Protein AF-A0A7W2L6L1-F1 (afdb_monomer_lite)

Radius of gyration: 21.98 Å; chains: 1; bounding box: 76×40×60 Å

Foldseek 3Di:
DDDDDDDDPDPPPPVVVVVVVVVVVVVVVVVVVPPPPDDDDDDPPPPLVVVLVVLVVVLVVLLVVLVVQLVVLVVVCVVPVDDLVSQLVSLVVSLVSLVVSLVSLVVNVPSLPDPDDDDPCSVVVCVVCVVVSVVSNVVSVVSNVVSVCSNVCSVVDCPDPPDD

Organism: Pseudomonas putida (NCBI:txid303)

Secondary structure (DSSP, 8-state):
--------S-GGGHHHHHHHHHHHHHHHHHHHHSSTTS---S----HHHHHHHHHHHHHHHHHHHHHHHHHHHHHHHHHHT--THHHHHHHHHHHHHHHHHHHHHHHHHHHTS-SS---TTHHHHHHHHHHHHHHHHHHHHHHHHHHHHHHHHTTTS-TTTT--

pLDDT: mean 77.52, std 18.36, range [41.44, 96.44]

Structure (mmCIF, N/CA/C/O backbone):
data_AF-A0A7W2L6L1-F1
#
_entry.id   AF-A0A7W2L6L1-F1
#
loop_
_atom_site.group_PDB
_atom_site.id
_atom_site.type_symbol
_atom_site.label_atom_id
_atom_site.label_alt_id
_atom_site.label_comp_id
_atom_site.label_asym_id
_atom_site.label_entity_id
_atom_site.label_seq_id
_atom_site.pdbx_PDB_ins_code
_atom_site.Cartn_x
_atom_site.Cartn_y
_atom_site.Cartn_z
_atom_site.occupancy
_atom_site.B_iso_or_equiv
_atom_site.auth_seq_id
_atom_site.auth_comp_id
_atom_site.auth_asym_id
_atom_site.auth_atom_id
_atom_site.pdbx_PDB_model_num
ATOM 1 N N . MET A 1 1 ? 44.399 25.819 -11.681 1.00 44.84 1 MET A N 1
ATOM 2 C CA . MET A 1 1 ? 43.356 25.137 -12.476 1.00 44.84 1 MET A CA 1
ATOM 3 C C . MET A 1 1 ? 42.076 25.181 -11.657 1.00 44.84 1 MET A C 1
ATOM 5 O O . MET A 1 1 ? 42.053 24.613 -10.575 1.00 44.84 1 MET A O 1
ATOM 9 N N . ALA A 1 2 ? 41.099 25.982 -12.081 1.00 41.44 2 ALA A N 1
ATOM 10 C CA . ALA A 1 2 ? 39.884 26.266 -11.322 1.00 41.44 2 ALA A CA 1
ATOM 11 C C . ALA A 1 2 ? 38.819 25.195 -11.603 1.00 41.44 2 ALA A C 1
ATOM 13 O O . ALA A 1 2 ? 38.437 24.994 -12.754 1.00 41.44 2 ALA A O 1
ATOM 14 N N . PHE A 1 3 ? 38.352 24.510 -10.558 1.00 43.94 3 PHE A N 1
ATOM 15 C CA . PHE A 1 3 ? 37.199 23.616 -10.638 1.00 43.94 3 PHE A CA 1
ATOM 16 C C . PHE A 1 3 ? 35.921 24.458 -10.659 1.00 43.94 3 PHE A C 1
ATOM 18 O O . PHE A 1 3 ? 35.525 25.038 -9.651 1.00 43.94 3 PHE A O 1
ATOM 25 N N . SER A 1 4 ? 35.297 24.543 -11.832 1.00 47.25 4 SER A N 1
ATOM 26 C CA . SER A 1 4 ? 33.970 25.128 -12.008 1.00 47.25 4 SER A CA 1
ATOM 27 C C . SER A 1 4 ? 32.919 24.146 -11.477 1.00 47.25 4 SER A C 1
ATOM 29 O O . SER A 1 4 ? 32.656 23.110 -12.087 1.00 47.25 4 SER A O 1
ATOM 31 N N . MET A 1 5 ? 32.355 24.444 -10.305 1.00 55.78 5 MET A N 1
ATOM 32 C CA . MET A 1 5 ? 31.216 23.727 -9.728 1.00 55.78 5 MET A CA 1
ATOM 33 C C . MET A 1 5 ? 29.930 24.207 -10.407 1.00 55.78 5 MET A C 1
ATOM 35 O O . MET A 1 5 ? 29.357 25.231 -10.039 1.00 55.78 5 MET A O 1
ATOM 39 N N . HIS A 1 6 ? 29.469 23.458 -11.406 1.00 56.53 6 HIS A N 1
ATOM 40 C CA . HIS A 1 6 ? 28.146 23.641 -11.993 1.00 56.53 6 HIS A CA 1
ATOM 41 C C . HIS A 1 6 ? 27.162 22.715 -11.265 1.00 56.53 6 HIS A C 1
ATOM 43 O O . HIS A 1 6 ? 27.200 21.497 -11.434 1.00 56.53 6 HIS A O 1
ATOM 49 N N . ALA A 1 7 ? 26.330 23.279 -10.386 1.00 48.28 7 ALA A N 1
ATOM 50 C CA . ALA A 1 7 ? 25.314 22.524 -9.659 1.00 48.28 7 ALA A CA 1
ATOM 51 C C . ALA A 1 7 ? 24.156 22.143 -10.609 1.00 48.28 7 ALA A C 1
ATOM 53 O O . ALA A 1 7 ? 23.615 23.026 -11.279 1.00 48.28 7 ALA A O 1
ATOM 54 N N . PRO A 1 8 ? 23.754 20.861 -10.687 1.00 56.44 8 PRO A N 1
ATOM 55 C CA . PRO A 1 8 ? 22.681 20.432 -11.576 1.00 56.44 8 PRO A CA 1
ATOM 56 C C . PRO A 1 8 ? 21.300 20.907 -11.074 1.00 56.44 8 PRO A C 1
ATOM 58 O O . PRO A 1 8 ? 20.964 20.714 -9.900 1.00 56.44 8 PRO A O 1
ATOM 61 N N . PRO A 1 9 ? 20.450 21.473 -11.949 1.00 55.22 9 PRO A N 1
ATOM 62 C CA . PRO A 1 9 ? 19.097 21.900 -11.605 1.00 55.22 9 PRO A CA 1
ATOM 63 C C . PRO A 1 9 ? 18.151 20.689 -11.557 1.00 55.22 9 PRO A C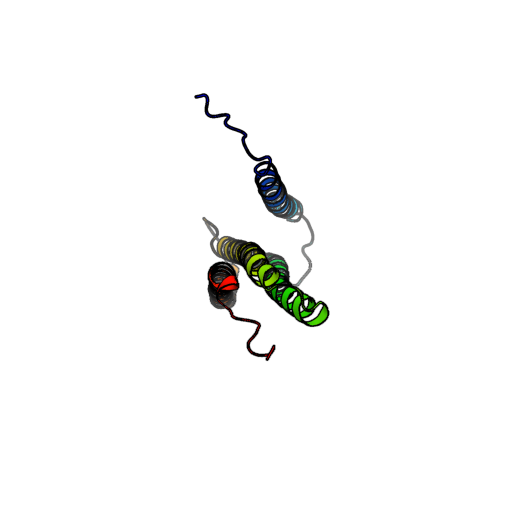 1
ATOM 65 O O . PRO A 1 9 ? 17.501 20.366 -12.544 1.00 55.22 9 PRO A O 1
ATOM 68 N N . SER A 1 10 ? 18.068 19.969 -10.434 1.00 52.12 10 SER A N 1
ATOM 69 C CA . SER A 1 10 ? 17.062 18.889 -10.302 1.00 52.12 10 SER A CA 1
ATOM 70 C C . SER A 1 10 ? 16.428 18.713 -8.919 1.00 52.12 10 SER A C 1
ATOM 72 O O . SER A 1 10 ? 15.525 17.896 -8.762 1.00 52.12 10 SER A O 1
ATOM 74 N N . VAL A 1 11 ? 16.803 19.511 -7.915 1.00 52.06 11 VAL A N 1
ATOM 75 C CA . VAL A 1 11 ? 16.341 19.286 -6.527 1.00 52.06 11 VAL A CA 1
ATOM 76 C C . VAL A 1 11 ? 15.036 20.020 -6.170 1.00 52.06 11 VAL A C 1
ATOM 78 O O . VAL A 1 11 ? 14.458 19.779 -5.114 1.00 52.06 11 VAL A O 1
ATOM 81 N N . ALA A 1 12 ? 14.515 20.877 -7.054 1.00 49.25 12 ALA A N 1
ATOM 82 C CA . ALA A 1 12 ? 13.316 21.680 -6.782 1.00 49.25 12 ALA A CA 1
ATOM 83 C C . ALA A 1 12 ? 11.991 20.880 -6.805 1.00 49.25 12 ALA A C 1
ATOM 85 O O . ALA A 1 12 ? 10.971 21.373 -6.332 1.00 49.25 12 ALA A O 1
ATOM 86 N N . GLY A 1 13 ? 11.986 19.644 -7.318 1.00 47.19 13 GLY A N 1
ATOM 87 C CA . GLY A 1 13 ? 10.761 18.846 -7.474 1.00 47.19 13 GLY A CA 1
ATOM 88 C C . GLY A 1 13 ? 10.299 18.083 -6.225 1.00 47.19 13 GLY A C 1
ATOM 89 O O . GLY A 1 13 ? 9.105 17.832 -6.070 1.00 47.19 13 GLY A O 1
ATOM 90 N N . CYS A 1 14 ? 11.204 17.727 -5.306 1.00 46.84 14 CYS A N 1
ATOM 91 C CA . CYS A 1 14 ? 10.853 16.855 -4.173 1.00 46.84 14 CYS A CA 1
ATOM 92 C C . CYS A 1 14 ? 10.057 17.566 -3.062 1.00 46.84 14 CYS A C 1
ATOM 94 O O . CYS A 1 14 ? 9.310 16.911 -2.337 1.00 46.84 14 CYS A O 1
ATOM 96 N N . GLY A 1 15 ? 10.168 18.893 -2.936 1.00 47.84 15 GLY A N 1
ATOM 97 C CA . GLY A 1 15 ? 9.490 19.654 -1.877 1.00 47.84 15 GLY A CA 1
ATOM 98 C C . GLY A 1 15 ? 7.972 19.785 -2.064 1.00 47.84 15 GLY A C 1
ATOM 99 O O . GLY A 1 15 ? 7.228 19.759 -1.085 1.00 47.84 15 GLY A O 1
ATOM 100 N N . MET A 1 16 ? 7.484 19.869 -3.308 1.00 48.75 16 MET A N 1
ATOM 101 C CA . MET A 1 16 ? 6.051 20.077 -3.572 1.00 48.75 16 MET A CA 1
ATOM 102 C C . MET A 1 16 ? 5.195 18.844 -3.268 1.00 48.75 16 MET A C 1
ATOM 104 O O . MET A 1 16 ? 4.058 18.995 -2.825 1.00 48.75 16 MET A O 1
ATOM 108 N N . VAL A 1 17 ? 5.724 17.628 -3.438 1.00 54.16 17 VAL A N 1
ATOM 109 C CA . VAL A 1 17 ? 4.943 16.401 -3.197 1.00 54.16 17 VAL A CA 1
ATOM 110 C C . VAL A 1 17 ? 4.604 16.246 -1.711 1.00 54.16 17 VAL A C 1
ATOM 112 O O . VAL A 1 17 ? 3.487 15.855 -1.382 1.00 54.16 17 VAL A O 1
ATOM 115 N N . ALA A 1 18 ? 5.513 16.633 -0.809 1.00 51.97 18 ALA A N 1
ATOM 116 C CA . ALA A 1 18 ? 5.285 16.571 0.636 1.00 51.97 18 ALA A CA 1
ATOM 117 C C . ALA A 1 18 ? 4.193 17.549 1.115 1.00 51.97 18 ALA A C 1
ATOM 119 O O . ALA A 1 18 ? 3.423 17.217 2.015 1.00 51.97 18 ALA A O 1
ATOM 120 N N . ILE A 1 19 ? 4.083 18.725 0.486 1.00 55.28 19 ILE A N 1
ATOM 121 C CA . ILE A 1 19 ? 3.102 19.759 0.856 1.00 55.28 19 ILE A CA 1
ATOM 122 C C . ILE A 1 19 ? 1.682 19.335 0.455 1.00 55.28 19 ILE A C 1
ATOM 124 O O . ILE A 1 19 ? 0.764 19.434 1.267 1.00 55.28 19 ILE A O 1
ATOM 128 N N . TRP A 1 20 ? 1.500 18.771 -0.745 1.00 53.31 20 TRP A N 1
ATOM 129 C CA . TRP A 1 20 ? 0.204 18.215 -1.163 1.00 53.31 20 TRP A CA 1
ATOM 130 C C . TRP A 1 20 ? -0.224 17.019 -0.298 1.00 53.31 20 TRP A C 1
ATOM 132 O O . TRP A 1 20 ? -1.404 16.865 0.022 1.00 53.31 20 TRP A O 1
ATOM 142 N N . PHE A 1 21 ? 0.741 16.207 0.144 1.00 50.00 21 PHE A N 1
ATOM 143 C CA . PHE A 1 21 ? 0.514 15.084 1.056 1.00 50.00 21 PHE A CA 1
ATOM 144 C C . PHE A 1 21 ? 0.048 15.518 2.445 1.00 50.00 21 PHE A C 1
ATOM 146 O O . PHE A 1 21 ? -0.837 14.894 3.031 1.00 50.00 21 PHE A O 1
ATOM 153 N N . TRP A 1 22 ? 0.648 16.586 2.974 1.00 51.41 22 TRP A N 1
ATOM 154 C CA . TRP A 1 22 ? 0.283 17.153 4.266 1.00 51.41 22 TRP A CA 1
ATOM 155 C C . TRP A 1 22 ? -1.122 17.762 4.202 1.00 51.41 22 TRP A C 1
ATOM 157 O O . TRP A 1 22 ? -1.952 17.494 5.066 1.00 51.41 22 TRP A O 1
ATOM 167 N N . MET A 1 23 ? -1.438 18.495 3.132 1.00 42.09 23 MET A N 1
ATOM 168 C CA . MET A 1 23 ? -2.728 19.175 2.970 1.00 42.09 23 MET A CA 1
ATOM 169 C C . MET A 1 23 ? -3.914 18.195 2.883 1.00 42.09 23 MET A C 1
ATOM 171 O O . MET A 1 23 ? -4.925 18.393 3.554 1.00 42.09 23 MET A O 1
ATOM 175 N N . GLY A 1 24 ? -3.770 17.080 2.152 1.00 48.28 24 GLY A N 1
ATOM 176 C CA . GLY A 1 24 ? -4.817 16.050 2.068 1.00 48.28 24 GLY A CA 1
ATOM 177 C C . GLY A 1 24 ? -5.073 15.303 3.386 1.00 48.28 24 GLY A C 1
ATOM 178 O O . GLY A 1 24 ? -6.175 14.806 3.616 1.00 48.28 24 GLY A O 1
ATOM 179 N N . TYR A 1 25 ? -4.079 15.235 4.278 1.00 52.31 25 TYR A N 1
ATOM 180 C CA . TYR A 1 25 ? -4.222 14.580 5.582 1.00 52.31 25 TYR A CA 1
ATOM 181 C C . TYR A 1 25 ? -4.955 15.460 6.607 1.00 52.31 25 TYR A C 1
ATOM 183 O O . TYR A 1 25 ? -5.661 14.937 7.473 1.00 52.31 25 TYR A O 1
ATOM 191 N N . TYR A 1 26 ? -4.806 16.786 6.510 1.00 52.00 26 TYR A N 1
ATOM 192 C CA . TYR A 1 26 ? -5.473 17.738 7.404 1.00 52.00 26 TYR A CA 1
ATOM 193 C C . TYR A 1 26 ? -6.930 17.993 7.007 1.00 52.00 26 TYR A C 1
ATOM 195 O O . TYR A 1 26 ? -7.790 17.996 7.885 1.00 52.00 26 TYR A O 1
ATOM 203 N N . ASP A 1 27 ? -7.236 18.063 5.710 1.00 51.56 27 ASP A N 1
ATOM 204 C CA . ASP A 1 27 ? -8.603 18.302 5.221 1.00 51.56 27 ASP A CA 1
ATOM 205 C C . ASP A 1 27 ? -9.592 17.182 5.617 1.00 51.56 27 ASP A C 1
ATOM 207 O O . ASP A 1 27 ? -10.742 17.422 5.998 1.00 51.56 27 ASP A O 1
ATOM 211 N N . VAL A 1 28 ? -9.122 15.927 5.645 1.00 49.03 28 VAL A N 1
ATOM 212 C CA . VAL A 1 28 ? -9.921 14.790 6.141 1.00 49.03 28 VAL A CA 1
ATOM 213 C C . VAL A 1 28 ? -10.174 14.883 7.651 1.00 49.03 28 VAL A C 1
ATOM 215 O O . VAL A 1 28 ? -11.204 14.390 8.118 1.00 49.03 28 VAL A O 1
ATOM 218 N N . ARG A 1 29 ? -9.259 15.500 8.413 1.00 50.56 29 ARG A N 1
ATOM 219 C CA . ARG A 1 29 ? -9.354 15.644 9.872 1.00 50.56 29 ARG A CA 1
ATOM 220 C C . ARG A 1 29 ? -10.311 16.771 10.272 1.00 50.56 29 ARG A C 1
ATOM 222 O O . ARG A 1 29 ? -11.091 16.571 11.198 1.00 50.56 29 ARG A O 1
ATOM 229 N N . GLU A 1 30 ? -10.297 17.901 9.563 1.00 51.09 30 GLU A N 1
ATOM 230 C CA . GLU A 1 30 ? -11.213 19.029 9.808 1.00 51.09 30 GLU A CA 1
ATOM 231 C C . GLU A 1 30 ? -12.664 18.679 9.454 1.00 51.09 30 GLU A C 1
ATOM 233 O O . GLU A 1 30 ? -13.561 18.868 10.274 1.00 51.09 30 GLU A O 1
ATOM 238 N N . ASN A 1 31 ? -12.897 18.009 8.320 1.00 47.44 31 ASN A N 1
ATOM 239 C CA . ASN A 1 31 ? -14.239 17.555 7.931 1.00 47.44 31 ASN A CA 1
ATOM 240 C C . ASN A 1 31 ? -14.847 16.484 8.861 1.00 47.44 31 ASN A C 1
ATOM 242 O O . ASN A 1 31 ? -16.050 16.219 8.789 1.00 47.44 31 ASN A O 1
ATOM 246 N N . LEU A 1 32 ? -14.041 15.818 9.699 1.00 50.06 32 LEU A N 1
ATOM 247 C CA . LEU A 1 32 ? -14.553 14.891 10.716 1.00 50.06 32 LEU A CA 1
ATOM 248 C C . LEU A 1 32 ? -15.051 15.618 11.969 1.00 50.06 32 LEU A C 1
ATOM 250 O O . LEU A 1 32 ? -15.978 15.132 12.611 1.00 50.06 32 LEU A O 1
ATOM 254 N N . SER A 1 33 ? -14.457 16.766 12.304 1.00 50.88 33 SER A N 1
ATOM 255 C CA . SER A 1 33 ? -14.834 17.528 13.496 1.00 50.88 33 SER A CA 1
ATOM 256 C C . SER A 1 33 ? -16.179 18.240 13.335 1.00 50.88 33 SER A C 1
ATOM 258 O O . SER A 1 33 ? -16.855 18.469 14.331 1.00 50.88 33 SER A O 1
ATOM 260 N N . ASP A 1 34 ? -16.583 18.547 12.099 1.00 50.72 34 ASP A N 1
ATOM 261 C CA . ASP A 1 34 ? -17.780 19.350 11.803 1.00 50.72 34 ASP A CA 1
ATOM 262 C C . ASP A 1 34 ? -19.064 18.511 11.605 1.00 50.72 34 ASP A C 1
ATOM 264 O O . ASP A 1 34 ? -20.181 19.022 11.649 1.00 50.72 34 ASP A O 1
ATOM 268 N N . ARG A 1 35 ? -18.946 17.186 11.403 1.00 49.75 35 ARG A N 1
ATOM 269 C CA . ARG A 1 35 ? -20.090 16.286 11.117 1.00 49.75 35 ARG A CA 1
ATOM 270 C C . ARG A 1 35 ? -20.651 15.521 12.314 1.00 49.75 35 ARG A C 1
ATOM 272 O O . ARG A 1 35 ? -21.621 14.784 12.154 1.00 49.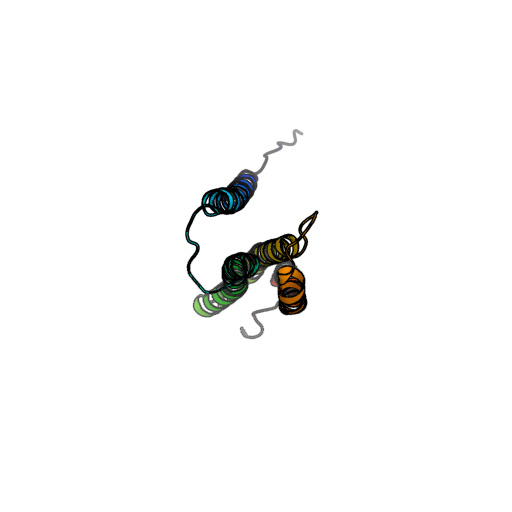75 35 ARG A O 1
ATOM 279 N N . THR A 1 36 ? -20.103 15.695 13.510 1.00 54.53 36 THR A N 1
ATOM 280 C CA . THR A 1 36 ? -20.617 15.059 14.738 1.00 54.53 36 THR A CA 1
ATOM 281 C C . THR A 1 36 ? -21.921 15.684 15.254 1.00 54.53 36 THR A C 1
ATOM 283 O O . THR A 1 36 ? -22.467 15.218 16.250 1.00 54.53 36 THR A O 1
ATOM 286 N N . GLY A 1 37 ? -22.463 16.696 14.567 1.00 51.28 37 GLY A N 1
ATOM 287 C CA . GLY A 1 37 ? -23.655 17.425 14.998 1.00 51.28 37 GLY A CA 1
ATOM 288 C C . GLY A 1 37 ? -25.021 16.898 14.538 1.00 51.28 37 GLY A C 1
ATOM 289 O O . GLY A 1 37 ? -26.016 17.473 14.968 1.00 51.28 37 GLY A O 1
ATOM 290 N N . VAL A 1 38 ? -25.149 15.884 13.665 1.00 58.56 38 VAL A N 1
ATOM 291 C CA . VAL A 1 38 ? -26.452 15.656 12.993 1.00 58.56 38 VAL A CA 1
ATOM 292 C C . VAL A 1 38 ? -26.874 14.186 12.831 1.00 58.56 38 VAL A C 1
ATOM 294 O O . VAL A 1 38 ? -26.170 13.365 12.250 1.00 58.56 38 VAL A O 1
ATOM 297 N N . THR A 1 39 ? -28.126 13.949 13.253 1.00 49.91 39 THR A N 1
ATOM 298 C CA . THR A 1 39 ? -29.072 12.829 13.026 1.00 49.91 39 THR A CA 1
ATOM 299 C C . THR A 1 39 ? -29.001 11.597 13.934 1.00 49.91 39 THR A C 1
ATOM 301 O O . THR A 1 39 ? -28.403 10.574 13.617 1.00 49.91 39 THR A O 1
ATOM 304 N N . MET A 1 40 ? -29.759 11.669 15.036 1.00 52.09 40 MET A N 1
ATOM 305 C CA . MET A 1 40 ? -30.282 10.498 15.742 1.00 52.09 40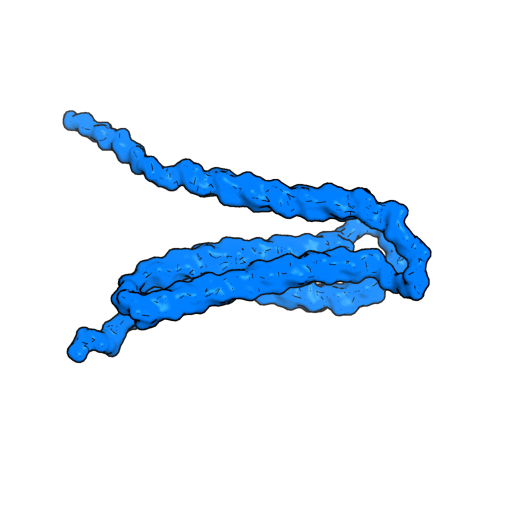 MET A CA 1
ATOM 306 C C . MET A 1 40 ? -31.442 9.894 14.936 1.00 52.09 40 MET A C 1
ATOM 308 O O . MET A 1 40 ? -32.513 10.489 14.847 1.00 52.09 40 MET A O 1
ATOM 312 N N . GLY A 1 41 ? -31.219 8.727 14.329 1.00 50.75 41 GLY A N 1
ATOM 313 C CA . GLY A 1 41 ? -32.200 8.049 13.476 1.00 50.75 41 GLY A CA 1
ATOM 314 C C . GLY A 1 41 ? -31.957 6.542 13.346 1.00 50.75 41 GLY A C 1
ATOM 315 O O . GLY A 1 41 ? -31.560 6.061 12.295 1.00 50.75 41 GLY A O 1
ATOM 316 N N . ASN A 1 42 ? -32.191 5.809 14.437 1.00 54.62 42 ASN A N 1
ATOM 317 C CA . ASN A 1 42 ? -32.696 4.427 14.498 1.00 54.62 42 ASN A CA 1
ATOM 318 C C . ASN A 1 42 ? -32.053 3.287 13.669 1.00 54.62 42 ASN A C 1
ATOM 320 O O . ASN A 1 42 ? -32.735 2.371 13.218 1.00 54.62 42 ASN A O 1
ATOM 324 N N . THR A 1 43 ? -30.726 3.248 13.602 1.00 53.72 43 THR A N 1
ATOM 325 C CA . THR A 1 43 ? -29.965 1.993 13.757 1.00 53.72 43 THR A CA 1
ATOM 326 C C . THR A 1 43 ? -28.756 2.336 14.623 1.00 53.72 43 THR A C 1
ATOM 328 O O . THR A 1 43 ? -28.073 3.309 14.320 1.00 53.72 43 THR A O 1
ATOM 331 N N . GLU A 1 44 ? -28.494 1.613 15.717 1.00 60.72 44 GLU A N 1
ATOM 332 C CA . GLU A 1 44 ? -27.293 1.812 16.554 1.00 60.72 44 GLU A CA 1
ATOM 333 C C . GLU A 1 44 ? -26.025 1.360 15.802 1.00 60.72 44 GLU A C 1
ATOM 335 O O . GLU A 1 44 ? -25.286 0.470 16.222 1.00 60.72 44 GLU A O 1
ATOM 340 N N . GLN A 1 45 ? -25.764 1.948 14.635 1.00 62.66 45 GLN A N 1
ATOM 341 C CA . GLN A 1 45 ? -24.470 1.847 13.994 1.00 62.66 45 GLN A CA 1
ATOM 342 C C . GLN A 1 45 ? -23.473 2.583 14.882 1.00 62.66 45 GLN A C 1
ATOM 344 O O . GLN A 1 45 ? -23.514 3.800 15.056 1.00 62.66 45 GLN A O 1
ATOM 349 N N . CYS A 1 46 ? -22.592 1.797 15.494 1.00 74.19 46 CYS A N 1
ATOM 350 C CA . CYS A 1 46 ? -21.502 2.270 16.323 1.00 74.19 46 CYS A CA 1
ATOM 351 C C . CYS A 1 46 ? -20.693 3.307 15.523 1.00 74.19 46 CYS A C 1
ATOM 353 O O . CYS A 1 46 ? -20.170 2.973 14.462 1.00 74.19 46 CYS A O 1
ATOM 355 N N . HIS A 1 47 ? -20.585 4.547 16.012 1.00 81.62 47 HIS A N 1
ATOM 356 C CA . HIS A 1 47 ? -19.911 5.659 15.316 1.00 81.62 47 HIS A CA 1
ATOM 357 C C . HIS A 1 47 ? -18.517 5.271 14.774 1.00 81.62 47 HIS A C 1
ATOM 359 O O . HIS A 1 47 ? -18.166 5.595 13.642 1.00 81.62 47 HIS A O 1
ATOM 365 N N . TYR A 1 48 ? -17.785 4.441 15.526 1.00 83.81 48 TYR A N 1
ATOM 366 C CA . TYR A 1 48 ? -16.483 3.891 15.139 1.00 83.81 48 TYR A CA 1
ATOM 367 C C . TYR A 1 48 ? -16.497 3.075 13.834 1.00 83.81 48 TYR A C 1
ATOM 369 O O . TYR A 1 48 ? -15.495 3.029 13.123 1.00 83.81 48 TYR A O 1
ATOM 377 N N . GLU A 1 49 ? -17.599 2.398 13.503 1.00 86.62 49 GLU A N 1
ATOM 378 C CA . GLU A 1 49 ? -17.695 1.574 12.294 1.00 86.62 49 GLU A CA 1
ATOM 379 C C . GLU A 1 49 ? -17.713 2.437 11.026 1.00 86.62 49 GLU A C 1
ATOM 381 O O . GLU A 1 49 ? -17.050 2.096 10.044 1.00 86.62 49 GLU A O 1
ATOM 386 N N . VAL A 1 50 ? -18.387 3.590 11.066 1.00 87.44 50 VAL A N 1
ATOM 387 C CA . VAL A 1 50 ? -18.462 4.529 9.937 1.00 87.44 50 VAL A CA 1
ATOM 388 C C . VAL A 1 50 ? -17.077 5.093 9.608 1.00 87.44 50 VAL A C 1
ATOM 390 O O . VAL A 1 50 ? -16.668 5.099 8.442 1.00 87.44 50 VAL A O 1
ATOM 393 N N . ASP A 1 51 ? -16.310 5.473 10.630 1.00 87.94 51 ASP A N 1
ATOM 394 C CA . ASP A 1 51 ? -14.952 5.998 10.459 1.00 87.94 51 ASP A CA 1
ATOM 395 C C . ASP A 1 51 ? -13.995 4.947 9.886 1.00 87.94 51 ASP A C 1
ATOM 397 O O . ASP A 1 51 ? -13.230 5.219 8.953 1.00 87.94 51 ASP A O 1
ATOM 401 N N . ILE A 1 52 ? -14.077 3.707 10.380 1.00 89.62 52 ILE A N 1
ATOM 402 C CA . ILE A 1 52 ? -13.274 2.591 9.863 1.00 89.62 52 ILE A CA 1
ATOM 403 C C . ILE A 1 52 ? -13.602 2.333 8.389 1.00 89.62 52 ILE A C 1
ATOM 405 O O . ILE A 1 52 ? -12.689 2.138 7.582 1.00 89.62 52 ILE A O 1
ATOM 409 N N . LEU A 1 53 ? -14.884 2.347 8.007 1.00 88.56 53 LEU A N 1
ATOM 410 C CA . LEU A 1 53 ? -15.306 2.142 6.619 1.00 88.56 53 LEU A CA 1
ATOM 411 C C . LEU A 1 53 ? -14.820 3.266 5.695 1.00 88.56 53 LEU A C 1
ATOM 413 O O . LEU A 1 53 ? -14.362 2.984 4.583 1.00 88.56 53 LEU A O 1
ATOM 417 N N . LYS A 1 54 ? -14.846 4.521 6.162 1.00 88.25 54 LYS A N 1
ATOM 418 C CA . LYS A 1 54 ? -14.323 5.670 5.412 1.00 88.25 54 LYS A CA 1
ATOM 419 C C . LYS A 1 54 ? -12.834 5.498 5.118 1.00 88.25 54 LYS A C 1
ATOM 421 O O . LYS A 1 54 ? -12.428 5.578 3.958 1.00 88.25 54 LYS A O 1
ATOM 426 N N . HIS A 1 55 ? -12.028 5.192 6.134 1.00 89.56 55 HIS A N 1
ATOM 427 C CA . HIS A 1 55 ? -10.592 4.964 5.956 1.00 89.56 55 HIS A CA 1
ATOM 428 C C . HIS A 1 55 ? -10.297 3.731 5.098 1.00 89.56 55 HIS A C 1
ATOM 430 O O . HIS A 1 55 ? -9.386 3.759 4.269 1.00 89.56 55 HIS A O 1
ATOM 436 N N . ARG A 1 56 ? -11.091 2.661 5.231 1.00 90.94 56 ARG A N 1
ATOM 437 C CA . ARG A 1 56 ? -10.951 1.450 4.413 1.00 90.94 56 ARG A CA 1
ATOM 438 C C . ARG A 1 56 ? -11.079 1.742 2.921 1.00 90.94 56 ARG A C 1
ATOM 440 O O . ARG A 1 56 ? -10.338 1.160 2.134 1.00 90.94 56 ARG A O 1
ATOM 447 N N . ARG A 1 57 ? -11.982 2.642 2.522 1.00 90.00 57 ARG A N 1
ATOM 448 C CA . ARG A 1 57 ? -12.130 3.036 1.115 1.00 90.00 57 ARG A CA 1
ATOM 449 C C . ARG A 1 57 ? -10.855 3.683 0.570 1.00 90.00 57 ARG A C 1
ATOM 451 O O . ARG A 1 57 ? -10.420 3.320 -0.517 1.00 90.00 57 ARG A O 1
ATOM 458 N N . PHE A 1 58 ? -10.233 4.578 1.340 1.00 90.69 58 PHE A N 1
ATOM 459 C CA . PHE A 1 58 ? -8.956 5.195 0.965 1.00 90.69 58 PHE A CA 1
ATOM 460 C C . PHE A 1 58 ? -7.824 4.169 0.878 1.00 90.69 58 PHE A C 1
ATOM 462 O O . PHE A 1 58 ? -7.072 4.180 -0.091 1.00 90.69 58 PHE A O 1
ATOM 469 N N . TYR A 1 59 ? -7.745 3.239 1.833 1.00 92.69 59 TYR A N 1
ATOM 470 C CA . TYR A 1 59 ? -6.772 2.146 1.782 1.00 92.69 59 TYR A CA 1
ATOM 471 C C . TYR A 1 59 ? -6.898 1.328 0.495 1.00 92.69 59 TYR A C 1
ATOM 473 O O . TYR A 1 59 ? -5.905 1.110 -0.192 1.00 92.69 59 TYR A O 1
ATOM 481 N N . ILE A 1 60 ? -8.118 0.897 0.155 1.00 92.94 60 ILE A N 1
ATOM 482 C CA . ILE A 1 60 ? -8.367 0.092 -1.048 1.00 92.94 60 ILE A CA 1
ATOM 483 C C . ILE A 1 60 ? -7.988 0.884 -2.299 1.00 92.94 60 ILE A C 1
ATOM 485 O O . ILE A 1 60 ? -7.339 0.337 -3.183 1.00 92.94 60 ILE A O 1
ATOM 489 N N . PHE A 1 61 ? -8.344 2.169 -2.355 1.00 94.62 61 PHE A N 1
ATOM 490 C CA . PHE A 1 61 ? -7.982 3.040 -3.468 1.00 94.62 61 PHE A CA 1
ATOM 491 C C . PHE A 1 61 ? -6.461 3.098 -3.681 1.00 94.62 61 PHE A C 1
ATOM 493 O O . PHE A 1 61 ? -5.993 2.807 -4.780 1.00 94.62 61 PHE A O 1
ATOM 500 N N . TYR A 1 62 ? -5.680 3.379 -2.631 1.00 93.75 62 TYR A N 1
ATOM 501 C CA . TYR A 1 62 ? -4.218 3.410 -2.734 1.00 93.75 62 TYR A CA 1
ATOM 502 C C . TYR A 1 62 ? -3.618 2.032 -3.029 1.00 93.75 62 TYR A 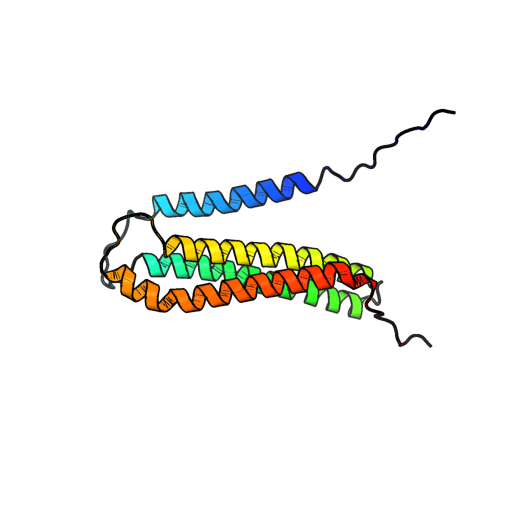C 1
ATOM 504 O O . TYR A 1 62 ? -2.693 1.931 -3.825 1.00 93.75 62 TYR A O 1
ATOM 512 N N . ALA A 1 63 ? -4.153 0.960 -2.444 1.00 92.38 63 ALA A N 1
ATOM 513 C CA . ALA A 1 63 ? -3.673 -0.395 -2.702 1.00 92.38 63 ALA A CA 1
ATOM 514 C C . ALA A 1 63 ? -3.869 -0.806 -4.171 1.00 92.38 63 ALA A C 1
ATOM 516 O O . ALA A 1 63 ? -2.954 -1.352 -4.783 1.00 92.38 63 ALA A O 1
ATOM 517 N N . VAL A 1 64 ? -5.033 -0.503 -4.757 1.00 94.81 64 VAL A N 1
ATOM 518 C CA . VAL A 1 64 ? -5.293 -0.739 -6.185 1.00 94.81 64 VAL A CA 1
ATOM 519 C C . VAL A 1 64 ? -4.359 0.117 -7.034 1.00 94.81 64 VAL A C 1
ATOM 521 O O . VAL A 1 64 ? -3.705 -0.409 -7.931 1.00 94.81 64 VAL A O 1
ATOM 524 N N . LEU A 1 65 ? -4.223 1.406 -6.707 1.00 94.12 65 LEU A N 1
ATOM 525 C CA . LEU A 1 65 ? -3.340 2.318 -7.430 1.00 94.12 65 LEU A CA 1
ATOM 526 C C . LEU A 1 65 ? -1.888 1.802 -7.444 1.00 94.12 65 LEU A C 1
ATOM 528 O O . LEU A 1 65 ? -1.275 1.734 -8.509 1.00 94.12 65 LEU A O 1
ATOM 532 N N . ALA A 1 66 ? -1.378 1.346 -6.293 1.00 94.06 66 ALA A N 1
ATOM 533 C CA . ALA A 1 66 ? -0.024 0.810 -6.147 1.00 94.06 66 ALA A CA 1
ATOM 534 C C . ALA A 1 66 ? 0.249 -0.380 -7.076 1.00 94.06 66 ALA A C 1
ATOM 536 O O . ALA A 1 66 ? 1.355 -0.501 -7.588 1.00 94.06 66 ALA A O 1
ATOM 537 N N . VAL A 1 67 ? -0.748 -1.236 -7.323 1.00 93.50 67 VAL A N 1
ATOM 538 C CA . VAL A 1 67 ? -0.617 -2.392 -8.224 1.00 93.50 67 VAL A CA 1
ATOM 539 C C . VAL A 1 67 ? -0.824 -1.991 -9.686 1.00 93.50 67 VAL A C 1
ATOM 541 O O . VAL A 1 67 ? -0.126 -2.486 -10.566 1.00 93.50 67 VAL A O 1
ATOM 544 N N . THR A 1 68 ? -1.747 -1.071 -9.971 1.00 93.81 68 THR A N 1
ATOM 545 C CA . THR A 1 68 ? -2.033 -0.649 -11.353 1.00 93.81 68 THR A CA 1
ATOM 546 C C . THR A 1 68 ? -0.866 0.083 -12.016 1.00 93.81 68 THR A C 1
ATOM 548 O O . THR A 1 68 ? -0.662 -0.092 -13.212 1.00 93.81 68 THR A O 1
ATOM 551 N N . ILE A 1 69 ? -0.065 0.848 -11.262 1.00 93.75 69 ILE A N 1
ATOM 552 C CA . ILE A 1 69 ? 1.094 1.593 -11.788 1.00 93.75 69 ILE A CA 1
ATOM 553 C C . ILE A 1 69 ? 2.145 0.675 -12.449 1.00 93.75 69 ILE A C 1
ATOM 555 O O . ILE A 1 69 ? 2.429 0.871 -13.633 1.00 93.75 69 ILE A O 1
ATOM 559 N N . PRO A 1 70 ? 2.728 -0.326 -11.759 1.00 92.06 70 PRO A N 1
ATOM 560 C CA . PRO A 1 70 ? 3.714 -1.220 -12.365 1.00 92.06 70 PRO A CA 1
ATOM 561 C C . PRO A 1 70 ? 3.101 -2.095 -13.466 1.00 92.06 70 PRO A C 1
ATOM 563 O O . PRO A 1 70 ? 3.767 -2.367 -14.459 1.00 92.06 70 PRO A O 1
ATOM 566 N N . VAL A 1 71 ? 1.823 -2.483 -13.355 1.00 92.62 71 VAL A N 1
ATOM 567 C CA . VAL A 1 71 ? 1.123 -3.220 -14.424 1.00 92.62 71 VAL A CA 1
ATOM 568 C C . VAL A 1 71 ? 0.995 -2.364 -15.687 1.00 92.62 71 VAL A C 1
ATOM 570 O O . VAL A 1 71 ? 1.304 -2.838 -16.777 1.00 92.62 71 VAL A O 1
ATOM 573 N N . ALA A 1 72 ? 0.611 -1.093 -15.560 1.00 92.62 72 ALA A N 1
ATOM 574 C CA . ALA A 1 72 ? 0.547 -0.168 -16.690 1.00 92.62 72 ALA A CA 1
ATOM 575 C C . ALA A 1 72 ? 1.931 0.065 -17.318 1.00 92.62 72 ALA A C 1
ATOM 577 O O . ALA A 1 72 ? 2.048 0.119 -18.541 1.00 92.62 72 ALA A O 1
ATOM 578 N N . ALA A 1 73 ? 2.987 0.147 -16.500 1.00 90.38 73 ALA A N 1
ATOM 579 C CA . ALA A 1 73 ? 4.360 0.246 -16.990 1.00 90.38 73 ALA A CA 1
ATOM 580 C C . ALA A 1 73 ? 4.784 -1.001 -17.784 1.00 90.38 73 ALA A C 1
ATOM 582 O O . ALA A 1 73 ? 5.367 -0.866 -18.858 1.00 90.38 73 ALA A O 1
ATOM 583 N N . LEU A 1 74 ? 4.439 -2.203 -17.308 1.00 88.44 74 LEU A N 1
ATOM 584 C CA . LEU A 1 74 ? 4.691 -3.456 -18.028 1.00 88.44 74 LEU A CA 1
ATOM 585 C C . LEU A 1 74 ? 3.957 -3.503 -19.375 1.00 88.44 74 LEU A C 1
ATOM 587 O O . LEU A 1 74 ? 4.561 -3.861 -20.384 1.00 88.44 74 LEU A O 1
ATOM 591 N N . VAL A 1 75 ? 2.684 -3.096 -19.410 1.00 91.19 75 VAL A N 1
ATOM 592 C CA . VAL A 1 75 ? 1.897 -3.029 -20.654 1.00 91.19 75 VAL A CA 1
ATOM 593 C C . VAL A 1 75 ? 2.508 -2.031 -21.641 1.00 91.19 75 VAL A C 1
ATOM 595 O O . VAL A 1 75 ? 2.607 -2.339 -22.826 1.00 91.19 75 VAL A O 1
ATOM 598 N N . MET A 1 76 ? 2.965 -0.864 -21.169 1.00 88.12 76 MET A N 1
ATOM 599 C CA . MET A 1 76 ? 3.648 0.112 -22.024 1.00 88.12 76 MET A CA 1
ATOM 600 C C . MET A 1 76 ? 4.942 -0.449 -22.612 1.00 88.12 76 MET A C 1
ATOM 602 O O . MET A 1 76 ? 5.137 -0.343 -23.816 1.00 88.12 76 MET A O 1
ATOM 606 N N . VAL A 1 77 ? 5.790 -1.089 -21.800 1.00 87.88 77 VAL A N 1
ATOM 607 C CA . VAL A 1 77 ? 7.042 -1.698 -22.283 1.00 87.88 77 VAL A CA 1
ATOM 608 C C . VAL A 1 77 ? 6.769 -2.763 -23.343 1.00 87.88 77 VAL A C 1
ATOM 610 O O . VAL A 1 77 ? 7.448 -2.786 -24.368 1.00 87.88 77 VAL A O 1
ATOM 613 N N . TRP A 1 78 ? 5.746 -3.594 -23.131 1.00 87.50 78 TRP A N 1
ATOM 614 C CA . TRP A 1 78 ? 5.331 -4.604 -24.103 1.00 87.50 78 TRP A CA 1
ATOM 615 C C . TRP A 1 78 ? 4.830 -3.986 -25.417 1.00 87.50 78 TRP A C 1
ATOM 617 O O . TRP A 1 78 ? 5.165 -4.472 -26.492 1.00 87.50 78 TRP A O 1
ATOM 627 N N . ALA A 1 79 ? 4.068 -2.891 -25.345 1.00 90.44 79 ALA A N 1
ATOM 628 C CA . ALA A 1 79 ? 3.510 -2.233 -26.523 1.00 90.44 79 ALA A CA 1
ATOM 629 C C . ALA A 1 79 ? 4.550 -1.439 -27.332 1.00 90.44 79 ALA A C 1
ATOM 631 O O . ALA A 1 79 ? 4.487 -1.416 -28.560 1.00 90.44 79 ALA A O 1
ATOM 632 N N . THR A 1 80 ? 5.493 -0.763 -26.669 1.00 86.94 80 THR A N 1
ATOM 633 C CA . THR A 1 80 ? 6.418 0.172 -27.329 1.00 86.94 80 THR A CA 1
ATOM 634 C C . THR A 1 80 ? 7.814 -0.401 -27.565 1.00 86.94 80 THR A C 1
ATOM 636 O O . THR A 1 80 ? 8.670 0.330 -28.066 1.00 86.94 80 THR A O 1
ATOM 639 N N . ASN A 1 81 ? 8.076 -1.663 -27.181 1.00 83.31 81 ASN A N 1
ATOM 640 C CA . ASN A 1 81 ? 9.412 -2.286 -27.195 1.00 83.31 81 ASN A CA 1
ATOM 641 C C . ASN A 1 81 ? 10.505 -1.358 -26.621 1.00 83.31 81 ASN A C 1
ATOM 643 O O . ASN A 1 81 ? 11.648 -1.335 -27.075 1.00 83.31 81 ASN A O 1
ATOM 647 N N . SER A 1 82 ? 10.129 -0.512 -25.659 1.00 73.44 82 SER A N 1
ATOM 648 C CA . SER A 1 82 ? 11.015 0.506 -25.101 1.00 73.44 82 SER A CA 1
ATOM 649 C C . SER A 1 82 ? 11.883 -0.067 -23.985 1.00 73.44 82 SER A C 1
ATOM 651 O O . SER A 1 82 ? 11.534 -1.057 -23.348 1.00 73.44 82 SER A O 1
ATOM 653 N N . GLN A 1 83 ? 13.020 0.585 -23.739 1.00 68.31 83 GLN A N 1
ATOM 654 C CA . GLN A 1 83 ? 14.030 0.142 -22.777 1.00 68.31 83 GLN A CA 1
ATOM 655 C C . GLN A 1 83 ? 13.456 -0.101 -21.367 1.00 68.31 83 GLN A C 1
ATOM 657 O O . GLN A 1 83 ? 12.637 0.671 -20.859 1.00 68.31 83 GLN A O 1
ATOM 662 N N . SER A 1 84 ? 13.978 -1.144 -20.715 1.00 72.19 84 SER A N 1
ATOM 663 C CA . SER A 1 84 ? 13.642 -1.657 -19.374 1.00 72.19 84 SER A CA 1
ATOM 664 C C . SER A 1 84 ? 13.673 -0.621 -18.238 1.00 72.19 84 SER A C 1
ATOM 666 O O . SER A 1 84 ? 13.086 -0.848 -17.179 1.00 72.19 84 SER A O 1
ATOM 668 N N . MET A 1 85 ? 14.275 0.554 -18.458 1.00 80.81 85 MET A N 1
ATOM 669 C CA . MET A 1 85 ? 14.395 1.639 -17.475 1.00 80.81 85 MET A CA 1
ATOM 670 C C . MET A 1 85 ? 13.043 2.106 -16.897 1.00 80.81 85 MET A C 1
ATOM 672 O O . MET A 1 85 ? 12.977 2.552 -15.748 1.00 80.81 85 MET A O 1
ATOM 676 N N . TRP A 1 86 ? 11.949 1.992 -17.656 1.00 83.38 86 TRP A N 1
ATOM 677 C CA . TRP A 1 86 ? 10.608 2.360 -17.181 1.00 83.38 86 TRP A CA 1
ATOM 678 C C . TRP A 1 86 ? 10.093 1.447 -16.063 1.00 83.38 86 TRP A C 1
ATOM 680 O O . TRP A 1 86 ? 9.405 1.922 -15.155 1.00 83.38 86 TRP A O 1
ATOM 690 N N . ILE A 1 87 ? 10.474 0.165 -16.073 1.00 84.75 87 ILE A N 1
ATOM 691 C CA . ILE A 1 87 ? 10.074 -0.806 -15.045 1.00 84.75 87 ILE A CA 1
ATOM 692 C C . ILE A 1 87 ? 10.716 -0.428 -13.711 1.00 84.75 87 ILE A C 1
ATOM 694 O O . ILE A 1 87 ? 10.007 -0.294 -12.713 1.00 84.75 87 ILE A O 1
ATOM 698 N N . ALA A 1 88 ? 12.022 -0.142 -13.711 1.00 86.44 88 ALA A N 1
ATOM 699 C CA . ALA A 1 88 ? 12.741 0.277 -12.510 1.00 86.44 88 ALA A CA 1
ATOM 700 C C . ALA A 1 88 ? 12.102 1.525 -11.870 1.00 86.44 88 ALA A C 1
ATOM 702 O O . ALA A 1 88 ? 11.832 1.550 -10.671 1.00 86.44 88 ALA A O 1
ATOM 703 N N . ARG A 1 89 ? 11.754 2.544 -12.668 1.00 89.06 89 ARG A N 1
ATOM 704 C CA . ARG A 1 89 ? 11.124 3.782 -12.161 1.00 89.06 89 ARG A CA 1
ATOM 705 C C . ARG A 1 89 ? 9.708 3.567 -11.625 1.00 89.06 89 ARG A C 1
ATOM 707 O O . ARG A 1 89 ? 9.321 4.209 -10.649 1.00 89.06 89 ARG A O 1
ATOM 714 N N . SER A 1 90 ? 8.944 2.653 -12.225 1.00 92.69 90 SER A N 1
ATOM 715 C CA . SER A 1 90 ? 7.590 2.326 -11.758 1.00 92.69 90 SER A CA 1
ATOM 716 C C . SER A 1 90 ? 7.578 1.699 -10.355 1.00 92.69 90 SER A C 1
ATOM 718 O O . SER A 1 90 ? 6.635 1.930 -9.595 1.00 92.69 90 SER A O 1
ATOM 720 N N . GLY A 1 91 ? 8.653 0.998 -9.966 1.00 91.94 91 GLY A N 1
ATOM 721 C CA . GLY A 1 91 ? 8.811 0.416 -8.630 1.00 91.94 91 GLY A CA 1
ATOM 722 C C . GLY A 1 91 ? 8.844 1.462 -7.509 1.00 91.94 91 GLY A C 1
ATOM 723 O O . GLY A 1 91 ? 8.213 1.270 -6.469 1.00 91.94 91 GLY A O 1
ATOM 724 N N . ALA A 1 92 ? 9.494 2.611 -7.737 1.00 92.81 92 ALA A N 1
ATOM 725 C CA . ALA A 1 92 ? 9.524 3.707 -6.765 1.00 92.81 92 ALA A CA 1
ATOM 726 C C . ALA A 1 92 ? 8.121 4.288 -6.530 1.00 92.81 92 ALA A C 1
ATOM 728 O O . ALA A 1 92 ? 7.704 4.477 -5.387 1.00 92.81 92 ALA A O 1
ATOM 729 N N . LEU A 1 93 ? 7.356 4.505 -7.607 1.00 94.62 93 LEU A N 1
ATOM 730 C CA . LEU A 1 93 ? 5.975 4.985 -7.518 1.00 94.62 93 LEU A CA 1
ATOM 731 C C . LEU A 1 93 ? 5.071 3.976 -6.796 1.00 94.62 93 LEU A C 1
ATOM 733 O O . LEU A 1 93 ? 4.308 4.365 -5.913 1.00 94.62 93 LEU A O 1
ATOM 737 N N . MET A 1 94 ? 5.200 2.683 -7.114 1.00 95.38 94 MET A N 1
ATOM 738 C CA . MET A 1 94 ? 4.513 1.603 -6.399 1.00 95.38 94 MET A CA 1
ATOM 739 C C . MET A 1 94 ? 4.819 1.646 -4.895 1.00 95.38 94 MET A C 1
ATOM 741 O O . MET A 1 94 ? 3.889 1.598 -4.091 1.00 95.38 94 MET A O 1
ATOM 745 N N . ALA A 1 95 ? 6.091 1.774 -4.503 1.00 94.94 95 ALA A N 1
ATOM 746 C CA . ALA A 1 95 ? 6.493 1.830 -3.097 1.00 94.94 95 ALA A CA 1
ATOM 747 C C . ALA A 1 95 ? 5.916 3.062 -2.375 1.00 94.94 95 ALA A C 1
ATOM 749 O O . ALA A 1 95 ? 5.376 2.928 -1.276 1.00 94.94 95 ALA A O 1
ATOM 750 N N . CYS A 1 96 ? 5.954 4.245 -3.001 1.00 95.00 96 CYS A N 1
ATOM 751 C CA . CYS A 1 96 ? 5.371 5.470 -2.443 1.00 95.00 96 CYS A CA 1
ATOM 752 C C . CYS A 1 96 ? 3.858 5.341 -2.207 1.00 95.00 96 CYS A C 1
ATOM 754 O O . CYS A 1 96 ? 3.353 5.702 -1.141 1.00 95.00 96 CYS A O 1
ATOM 756 N N . VAL A 1 97 ? 3.124 4.797 -3.180 1.00 95.31 97 VAL A N 1
ATOM 757 C CA . VAL A 1 97 ? 1.669 4.615 -3.070 1.00 95.31 97 VAL A CA 1
ATOM 758 C C . VAL A 1 97 ? 1.313 3.487 -2.092 1.00 95.31 97 VAL A C 1
ATOM 760 O O . VAL A 1 97 ? 0.344 3.588 -1.339 1.00 95.31 97 VAL A O 1
ATOM 763 N N . ALA A 1 98 ? 2.116 2.428 -2.021 1.00 95.25 98 ALA A N 1
ATOM 764 C CA . ALA A 1 98 ? 1.946 1.385 -1.014 1.00 95.25 98 ALA A CA 1
ATOM 765 C C . ALA A 1 98 ? 2.194 1.918 0.408 1.00 95.25 98 ALA A C 1
ATOM 767 O O . ALA A 1 98 ? 1.481 1.554 1.346 1.00 95.25 98 ALA A O 1
ATOM 768 N N . PHE A 1 99 ? 3.142 2.844 0.569 1.00 95.50 99 PHE A N 1
ATOM 769 C CA . PHE A 1 99 ? 3.391 3.513 1.842 1.00 95.50 99 PHE A CA 1
ATOM 770 C C . PHE A 1 99 ? 2.212 4.407 2.262 1.00 95.50 99 PHE A C 1
ATOM 772 O O . PHE A 1 99 ? 1.817 4.398 3.426 1.00 95.50 99 PHE A O 1
ATOM 779 N N . LEU A 1 100 ? 1.561 5.095 1.317 1.00 92.81 100 LEU A N 1
ATOM 780 C CA . LEU A 1 100 ? 0.283 5.788 1.554 1.00 92.81 100 LEU A CA 1
ATOM 781 C C . LEU A 1 100 ? -0.802 4.852 2.081 1.00 92.81 100 LEU A C 1
ATOM 783 O O . LEU A 1 100 ? -1.488 5.168 3.059 1.00 92.81 100 LEU A O 1
ATOM 787 N N . ALA A 1 101 ? -0.943 3.682 1.454 1.00 94.06 101 ALA A N 1
ATOM 788 C CA . ALA A 1 101 ? -1.876 2.668 1.923 1.00 94.06 101 ALA A CA 1
ATOM 789 C C . ALA A 1 101 ? -1.533 2.245 3.364 1.00 94.06 101 ALA A C 1
ATOM 791 O O . ALA A 1 101 ? -2.427 2.194 4.211 1.00 94.06 101 ALA A O 1
ATOM 792 N N . HIS A 1 102 ? -0.253 2.049 3.689 1.00 94.81 102 HIS A N 1
ATOM 793 C CA . HIS A 1 102 ? 0.191 1.742 5.052 1.00 94.81 102 HIS A CA 1
ATOM 794 C C . HIS A 1 102 ? -0.190 2.842 6.062 1.00 94.81 102 HIS A C 1
ATOM 796 O O . HIS A 1 102 ? -0.803 2.540 7.088 1.00 94.81 102 HIS A O 1
ATOM 802 N N . LEU A 1 103 ? 0.046 4.123 5.751 1.00 93.19 103 LEU A N 1
ATOM 803 C CA . LEU A 1 103 ? -0.357 5.239 6.622 1.00 93.19 103 LEU A CA 1
ATOM 804 C C . LEU A 1 103 ? -1.871 5.255 6.884 1.00 93.19 103 LEU A C 1
ATOM 806 O O . LEU A 1 103 ? -2.310 5.457 8.019 1.00 93.19 103 LEU A O 1
ATOM 810 N N . SER A 1 104 ? -2.678 4.970 5.858 1.00 91.44 104 SER A N 1
ATOM 811 C CA . SER A 1 104 ? -4.136 4.893 6.000 1.00 91.44 104 SER A CA 1
ATOM 812 C C . SER A 1 104 ? -4.596 3.720 6.885 1.00 91.44 104 SER A C 1
ATOM 814 O O . SER A 1 104 ? -5.544 3.868 7.660 1.00 91.44 104 SER A O 1
ATOM 816 N N . ALA A 1 105 ? -3.900 2.577 6.851 1.00 92.62 105 ALA A N 1
ATOM 817 C CA . ALA A 1 105 ? -4.137 1.459 7.770 1.00 92.62 105 ALA A CA 1
ATOM 818 C C . ALA A 1 105 ? -3.729 1.810 9.214 1.00 92.62 105 ALA A C 1
ATOM 820 O O . ALA A 1 105 ? -4.437 1.477 10.172 1.00 92.62 105 ALA A O 1
ATOM 821 N N . GLY A 1 106 ? -2.638 2.564 9.375 1.00 92.00 106 GLY A N 1
ATOM 822 C CA . GLY A 1 106 ? -2.231 3.138 10.656 1.00 92.00 106 GLY A CA 1
ATOM 823 C C . GLY A 1 106 ? -3.295 4.070 11.244 1.00 92.00 106 GLY A C 1
ATOM 824 O O . GLY A 1 106 ? -3.594 3.990 12.437 1.00 92.00 106 GLY A O 1
ATOM 825 N N . ALA A 1 107 ? -3.941 4.895 10.413 1.00 90.12 107 ALA A N 1
ATOM 826 C CA . ALA A 1 107 ? -5.051 5.750 10.838 1.00 90.12 107 ALA A CA 1
ATOM 827 C C . ALA A 1 107 ? -6.243 4.936 11.380 1.00 90.12 107 ALA A C 1
ATOM 829 O O . ALA A 1 107 ? -6.754 5.257 12.452 1.00 90.12 107 ALA A O 1
ATOM 830 N N . MET A 1 108 ? -6.620 3.829 10.724 1.00 90.56 108 MET A N 1
ATOM 831 C CA . MET A 1 108 ? -7.672 2.924 11.229 1.00 90.56 108 MET A CA 1
ATOM 832 C C . MET A 1 108 ? -7.328 2.335 12.600 1.00 90.56 108 MET A C 1
ATOM 834 O O . MET A 1 108 ? -8.196 2.188 13.460 1.00 90.56 108 MET A O 1
ATOM 838 N N . THR A 1 109 ? -6.053 2.008 12.821 1.00 92.25 109 THR A N 1
ATOM 839 C CA . THR A 1 109 ? -5.585 1.471 14.107 1.00 92.25 109 THR A CA 1
ATOM 840 C C . THR A 1 109 ? -5.696 2.508 15.225 1.00 92.25 109 THR A C 1
ATOM 842 O O . THR A 1 109 ? -6.077 2.155 16.343 1.00 92.25 109 THR A O 1
ATOM 845 N N . LYS A 1 110 ? -5.418 3.786 14.923 1.00 90.31 110 LYS A N 1
ATOM 846 C CA . LYS A 1 110 ? -5.560 4.902 15.873 1.00 90.31 110 LYS A CA 1
ATOM 847 C C . LYS A 1 110 ? -7.018 5.140 16.275 1.00 90.31 110 LYS A C 1
ATOM 849 O O . LYS A 1 110 ? -7.277 5.318 17.460 1.00 90.31 110 LYS A O 1
ATOM 854 N N . VAL A 1 111 ? -7.966 5.057 15.335 1.00 89.38 111 VAL A N 1
ATOM 855 C CA . VAL A 1 111 ? -9.416 5.142 15.634 1.00 89.38 111 VAL A CA 1
ATOM 856 C C . VAL A 1 111 ? -9.845 4.038 16.605 1.00 89.38 111 VAL A C 1
ATOM 858 O O . VAL A 1 111 ? -10.638 4.264 17.513 1.00 89.38 111 VAL A O 1
ATOM 861 N N . LEU A 1 112 ? -9.268 2.842 16.456 1.00 88.12 112 LEU A N 1
ATOM 862 C CA . LEU A 1 112 ? -9.496 1.713 17.353 1.00 88.12 112 LEU A CA 1
ATOM 863 C C . LEU A 1 112 ? -8.637 1.725 18.617 1.00 88.12 112 LEU A C 1
ATOM 865 O O . LEU A 1 112 ? -8.682 0.739 19.342 1.00 88.12 112 LEU A O 1
ATOM 869 N N . SER A 1 113 ? -7.849 2.758 18.902 1.00 87.75 113 SER A N 1
ATOM 870 C CA . SER A 1 113 ? -7.056 2.856 20.137 1.00 87.75 113 SER A CA 1
ATOM 871 C C . SER A 1 113 ? -7.099 4.287 20.691 1.00 87.75 113 SER A C 1
ATOM 873 O O . SER A 1 113 ? -6.052 4.929 20.795 1.00 87.75 113 SER A O 1
ATOM 875 N N . PRO A 1 114 ? -8.298 4.822 20.998 1.00 85.50 114 PRO A N 1
ATOM 876 C CA . PRO A 1 114 ? -8.422 6.156 21.571 1.00 85.50 114 PRO A CA 1
ATOM 877 C C . PRO A 1 114 ? -7.807 6.178 22.977 1.00 85.50 114 PRO A C 1
ATOM 879 O O . PRO A 1 114 ? -7.948 5.226 23.746 1.00 85.50 114 PRO A O 1
ATOM 882 N N . GLY A 1 115 ? -7.127 7.267 23.330 1.00 85.38 115 GLY A N 1
ATOM 883 C CA . GLY A 1 115 ? -6.731 7.500 24.717 1.00 85.38 115 GLY A CA 1
ATOM 884 C C . GLY A 1 115 ? -7.945 7.963 25.525 1.00 85.38 115 GLY A C 1
ATOM 885 O O . GLY A 1 115 ? -8.508 9.003 25.200 1.00 85.38 115 GLY A O 1
ATOM 886 N N . GLY A 1 116 ? -8.354 7.213 26.555 1.00 87.88 116 GLY A N 1
ATOM 887 C CA . GLY A 1 116 ? -9.411 7.621 27.495 1.00 87.88 116 GLY A CA 1
ATOM 888 C C . GLY A 1 116 ? -10.542 6.605 27.693 1.00 87.88 116 GLY A C 1
ATOM 889 O O . GLY A 1 116 ? -10.416 5.432 27.342 1.00 87.88 116 GLY A O 1
ATOM 890 N N . MET A 1 117 ? -11.649 7.064 28.292 1.00 78.19 117 MET A N 1
ATOM 891 C CA . MET A 1 117 ? -12.869 6.268 28.478 1.00 78.19 117 MET A CA 1
ATOM 892 C C . MET A 1 117 ? -13.607 6.090 27.143 1.00 78.19 117 MET A C 1
ATOM 894 O O . MET A 1 117 ? -13.880 7.059 26.440 1.00 78.19 117 MET A O 1
ATOM 898 N N . VAL A 1 118 ? -13.938 4.842 26.809 1.00 83.88 118 VAL A N 1
ATOM 899 C CA . VAL A 1 118 ? -14.641 4.445 25.578 1.00 83.88 118 VAL A CA 1
ATOM 900 C C . VAL A 1 118 ? -16.026 3.894 25.900 1.00 83.88 118 VAL A C 1
ATOM 902 O O . VAL A 1 118 ? -16.231 3.300 26.956 1.00 83.88 118 VAL A O 1
ATOM 905 N N . GLY A 1 119 ? -16.980 4.068 24.981 1.00 81.06 119 GLY A N 1
ATOM 906 C CA . GLY A 1 119 ? -18.331 3.526 25.142 1.00 81.06 119 GLY A CA 1
ATOM 907 C C . GLY A 1 119 ? -18.360 1.992 25.179 1.00 81.06 119 GLY A C 1
ATOM 908 O O . GLY A 1 119 ? -17.504 1.326 24.601 1.00 81.06 119 GLY A O 1
ATOM 909 N N . MET A 1 120 ? -19.387 1.415 25.809 1.00 78.81 120 MET A N 1
ATOM 910 C CA . MET A 1 120 ? -19.560 -0.043 25.968 1.00 78.81 120 MET A CA 1
ATOM 911 C C . MET A 1 120 ? -19.533 -0.819 24.635 1.00 78.81 120 MET A C 1
ATOM 913 O O . MET A 1 120 ? -19.069 -1.956 24.581 1.00 78.81 120 MET A O 1
ATOM 917 N N . THR A 1 121 ? -19.969 -0.193 23.537 1.00 82.25 121 THR A N 1
ATOM 918 C CA . THR A 1 121 ? -20.034 -0.794 22.191 1.00 82.25 121 THR A CA 1
ATOM 919 C C . THR A 1 121 ? -18.675 -0.902 21.488 1.00 82.25 121 THR A C 1
ATOM 921 O O . THR A 1 121 ? -18.535 -1.626 20.501 1.00 82.25 121 THR A O 1
ATOM 924 N N . TYR A 1 122 ? -17.639 -0.232 22.000 1.00 86.62 122 TYR A N 1
ATOM 925 C CA . TYR A 1 122 ? -16.309 -0.216 21.390 1.00 86.62 122 TYR A CA 1
ATOM 926 C C . TYR A 1 122 ? -15.608 -1.583 21.446 1.00 86.62 122 TYR A C 1
ATOM 928 O O . TYR A 1 122 ? -14.934 -1.969 20.488 1.00 86.62 122 TYR A O 1
ATOM 936 N N . SER A 1 123 ? -15.771 -2.342 22.535 1.00 86.56 123 SER A N 1
ATOM 937 C CA . SER A 1 123 ? -15.076 -3.625 22.736 1.00 86.56 123 SER A CA 1
ATOM 938 C C . SER A 1 123 ? -15.454 -4.661 21.667 1.00 86.56 123 SER A C 1
ATOM 940 O O . SER A 1 123 ? -14.572 -5.299 21.081 1.00 86.56 123 SER A O 1
ATOM 942 N N . ALA A 1 124 ? -16.748 -4.755 21.345 1.00 88.00 124 ALA A N 1
ATOM 943 C CA . ALA A 1 124 ? -17.286 -5.635 20.313 1.00 88.00 124 ALA A CA 1
ATOM 944 C C . ALA A 1 124 ? -16.779 -5.246 18.913 1.00 88.00 124 ALA A C 1
ATOM 946 O O . ALA A 1 124 ? -16.283 -6.092 18.160 1.00 88.00 124 ALA A O 1
ATOM 947 N N . THR A 1 125 ? -16.820 -3.952 18.582 1.00 88.31 125 THR A N 1
ATOM 948 C CA . THR A 1 125 ? -16.339 -3.428 17.294 1.00 88.31 125 THR A CA 1
ATOM 949 C C . THR A 1 125 ? -14.833 -3.641 17.133 1.00 88.31 125 THR A C 1
ATOM 951 O O . THR A 1 125 ? -14.371 -4.122 16.093 1.00 88.31 125 THR A O 1
ATOM 954 N N . ARG A 1 126 ? -14.046 -3.376 18.181 1.00 90.44 126 ARG A N 1
ATOM 955 C CA . ARG A 1 126 ? -12.597 -3.603 18.183 1.00 90.44 126 ARG A CA 1
ATOM 956 C C . ARG A 1 126 ? -12.261 -5.067 17.924 1.00 90.44 126 ARG A C 1
ATOM 958 O O . ARG A 1 126 ? -11.439 -5.339 17.050 1.00 90.44 126 ARG A O 1
ATOM 965 N N . ALA A 1 127 ? -12.898 -6.004 18.629 1.00 91.00 127 ALA A N 1
ATOM 966 C CA . ALA A 1 127 ? -12.652 -7.435 18.447 1.00 91.00 127 ALA A CA 1
ATOM 967 C C . ALA A 1 127 ? -12.916 -7.890 16.997 1.00 91.00 127 ALA A C 1
ATOM 969 O O . ALA A 1 127 ? -12.127 -8.647 16.429 1.00 91.00 127 ALA A O 1
ATOM 970 N N . LYS A 1 128 ? -13.968 -7.355 16.362 1.00 91.62 128 LYS A N 1
ATOM 971 C CA . LYS A 1 128 ? -14.351 -7.664 14.974 1.00 91.62 128 LYS A CA 1
ATOM 972 C C . LYS A 1 128 ? -13.352 -7.143 13.930 1.00 91.62 128 LYS A C 1
ATOM 974 O O . LYS A 1 128 ? -13.104 -7.817 12.925 1.00 91.62 128 LYS A O 1
ATOM 979 N N . TYR A 1 129 ? -12.797 -5.946 14.131 1.00 92.50 129 TYR A N 1
ATOM 980 C CA . TYR A 1 129 ? -12.013 -5.246 13.103 1.00 92.50 129 TYR A CA 1
ATOM 981 C C . TYR A 1 129 ? -10.495 -5.288 13.307 1.00 92.50 129 TYR A C 1
ATOM 983 O O . TYR A 1 129 ? -9.760 -5.239 12.317 1.00 92.50 129 TYR A O 1
ATOM 991 N N . ILE A 1 130 ? -9.999 -5.457 14.537 1.00 92.94 130 ILE A N 1
ATOM 992 C CA . ILE A 1 130 ? -8.559 -5.375 14.834 1.00 92.94 130 ILE A CA 1
ATOM 993 C C . ILE A 1 130 ? -7.734 -6.407 14.053 1.00 92.94 130 ILE A C 1
ATOM 995 O O . ILE A 1 130 ? -6.674 -6.086 13.517 1.00 92.94 130 ILE A O 1
ATOM 999 N N . GLY A 1 131 ? -8.241 -7.637 13.919 1.00 90.50 131 GLY A N 1
ATOM 1000 C CA . GLY A 1 131 ? -7.569 -8.690 13.157 1.00 90.50 131 GLY A CA 1
ATOM 1001 C C . GLY A 1 131 ? -7.481 -8.372 11.663 1.00 90.50 131 GLY A C 1
ATOM 1002 O O . GLY A 1 131 ? -6.472 -8.673 11.029 1.00 90.50 131 GLY A O 1
ATOM 1003 N N . LYS A 1 132 ? -8.508 -7.718 11.104 1.00 93.69 132 LYS A N 1
ATOM 1004 C CA . LYS A 1 132 ? -8.548 -7.321 9.689 1.00 93.69 132 LYS A CA 1
ATOM 1005 C C . LYS A 1 132 ? -7.575 -6.178 9.411 1.00 93.69 132 LYS A C 1
ATOM 1007 O O . LYS A 1 132 ? -6.805 -6.264 8.462 1.00 93.69 132 LYS A O 1
ATOM 1012 N N . ILE A 1 133 ? -7.552 -5.163 10.274 1.00 92.56 133 ILE A N 1
ATOM 1013 C CA . ILE A 1 133 ? -6.652 -4.009 10.133 1.00 92.56 133 ILE A CA 1
ATOM 1014 C C . ILE A 1 133 ? -5.187 -4.447 10.227 1.00 92.56 133 ILE A C 1
ATOM 1016 O O . ILE A 1 133 ? -4.393 -4.080 9.368 1.00 92.56 133 ILE A O 1
ATOM 1020 N N . LYS A 1 134 ? -4.842 -5.334 11.172 1.00 92.50 134 LYS A N 1
ATOM 1021 C CA . LYS A 1 134 ? -3.487 -5.912 11.255 1.00 92.50 134 LYS A CA 1
ATOM 1022 C C . LYS A 1 134 ? -3.073 -6.672 9.989 1.00 92.50 134 LYS A C 1
ATOM 1024 O O . LYS A 1 134 ? -1.893 -6.697 9.657 1.00 92.50 134 LYS A O 1
ATOM 1029 N N . ARG A 1 135 ? -4.012 -7.318 9.286 1.00 93.56 135 ARG A N 1
ATOM 1030 C CA . ARG A 1 135 ? -3.716 -7.973 7.998 1.00 93.56 135 ARG A CA 1
ATOM 1031 C C . ARG A 1 135 ? -3.455 -6.941 6.903 1.00 93.56 135 ARG A C 1
ATOM 1033 O O . ARG A 1 135 ? -2.478 -7.092 6.183 1.00 93.56 135 ARG A O 1
ATOM 1040 N N . TYR A 1 136 ? -4.280 -5.898 6.807 1.00 93.25 136 TYR A N 1
ATOM 1041 C CA . TYR A 1 136 ? -4.074 -4.809 5.843 1.00 93.25 136 TYR A CA 1
ATOM 1042 C C . TYR A 1 136 ? -2.733 -4.106 6.032 1.00 93.25 136 TYR A C 1
ATOM 1044 O O . TYR A 1 136 ? -2.058 -3.806 5.050 1.00 93.25 136 TYR A O 1
ATOM 1052 N N . ASP A 1 137 ? -2.332 -3.911 7.284 1.00 93.19 137 ASP A N 1
ATOM 1053 C CA . ASP A 1 137 ? -1.047 -3.324 7.636 1.00 93.19 137 ASP A CA 1
ATOM 1054 C C . ASP A 1 137 ? 0.131 -4.173 7.132 1.00 93.19 137 ASP A C 1
ATOM 1056 O O . ASP A 1 137 ? 0.979 -3.692 6.383 1.00 93.19 137 ASP A O 1
ATOM 1060 N N . LYS A 1 138 ? 0.115 -5.481 7.427 1.00 94.25 138 LYS A N 1
ATOM 1061 C CA . LYS A 1 138 ? 1.125 -6.432 6.932 1.00 94.25 138 LYS A CA 1
ATOM 1062 C C . LYS A 1 138 ? 1.177 -6.500 5.407 1.00 94.25 138 LYS A C 1
ATOM 1064 O O . LYS A 1 138 ? 2.264 -6.556 4.842 1.00 94.25 138 LYS A O 1
ATOM 1069 N N . ILE A 1 139 ? 0.016 -6.503 4.748 1.00 95.06 139 ILE A N 1
ATOM 1070 C CA . ILE A 1 139 ? -0.065 -6.515 3.282 1.00 95.06 139 ILE A CA 1
ATOM 1071 C C . ILE A 1 139 ? 0.550 -5.234 2.718 1.00 95.06 139 ILE A C 1
ATOM 1073 O O . ILE A 1 139 ? 1.361 -5.317 1.805 1.00 95.06 139 ILE A O 1
ATOM 1077 N N . ALA A 1 140 ? 0.225 -4.064 3.272 1.00 93.75 140 ALA A N 1
ATOM 1078 C CA . ALA A 1 140 ? 0.781 -2.802 2.795 1.00 93.75 140 ALA A CA 1
ATOM 1079 C C . ALA A 1 140 ? 2.310 -2.768 2.930 1.00 93.75 140 ALA A C 1
ATOM 1081 O O . ALA A 1 140 ? 2.993 -2.423 1.971 1.00 93.75 140 ALA A O 1
ATOM 1082 N N . ILE A 1 141 ? 2.849 -3.219 4.068 1.00 95.56 141 ILE A N 1
ATOM 1083 C CA . ILE A 1 141 ? 4.301 -3.344 4.274 1.00 95.56 141 ILE A CA 1
ATOM 1084 C C . ILE A 1 141 ? 4.921 -4.298 3.244 1.00 95.56 141 ILE A C 1
ATOM 1086 O O . ILE A 1 141 ? 5.942 -3.970 2.644 1.00 95.56 141 ILE A O 1
ATOM 1090 N N . ALA A 1 142 ? 4.298 -5.451 2.988 1.00 96.44 142 ALA A N 1
ATOM 1091 C CA . ALA A 1 142 ? 4.785 -6.393 1.982 1.00 96.44 142 ALA A CA 1
ATOM 1092 C C . ALA A 1 142 ? 4.814 -5.771 0.575 1.00 96.44 142 ALA A C 1
ATOM 1094 O O . ALA A 1 142 ? 5.801 -5.925 -0.139 1.00 96.44 142 ALA A O 1
ATOM 1095 N N . VAL A 1 143 ? 3.775 -5.021 0.192 1.00 94.19 143 VAL A N 1
ATOM 1096 C CA . VAL A 1 143 ? 3.721 -4.324 -1.104 1.00 94.19 143 VAL A CA 1
ATOM 1097 C C . VAL A 1 143 ? 4.802 -3.243 -1.198 1.00 94.19 143 VAL A C 1
ATOM 1099 O O . VAL A 1 143 ? 5.428 -3.121 -2.248 1.00 94.19 143 VAL A O 1
ATOM 1102 N N . VAL A 1 144 ? 5.083 -2.503 -0.117 1.00 96.19 144 VAL A N 1
ATOM 1103 C CA . VAL A 1 144 ? 6.203 -1.543 -0.078 1.00 96.19 144 VAL A CA 1
ATOM 1104 C C . VAL A 1 144 ? 7.529 -2.256 -0.325 1.00 96.19 144 VAL A C 1
ATOM 1106 O O . VAL A 1 144 ? 8.295 -1.818 -1.178 1.00 96.19 144 VAL A O 1
ATOM 1109 N N . ILE A 1 145 ? 7.783 -3.374 0.363 1.00 96.00 145 ILE A N 1
ATOM 1110 C CA . ILE A 1 145 ? 9.015 -4.154 0.188 1.00 96.00 145 ILE A CA 1
ATOM 1111 C C . ILE A 1 145 ? 9.142 -4.624 -1.265 1.00 96.00 145 ILE A C 1
ATOM 1113 O O . ILE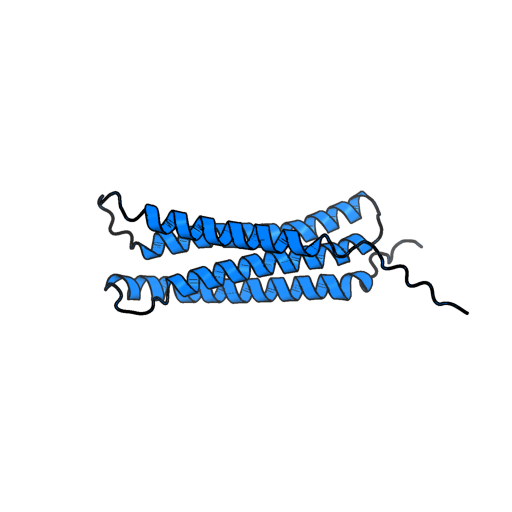 A 1 145 ? 10.182 -4.413 -1.884 1.00 96.00 145 ILE A O 1
ATOM 1117 N N . ILE A 1 146 ? 8.075 -5.173 -1.853 1.00 94.19 146 ILE A N 1
ATOM 1118 C CA . ILE A 1 146 ? 8.071 -5.579 -3.266 1.00 94.19 146 ILE A CA 1
ATOM 1119 C C . ILE A 1 146 ? 8.380 -4.385 -4.175 1.00 94.19 146 ILE A C 1
ATOM 1121 O O . ILE A 1 146 ? 9.252 -4.494 -5.030 1.00 94.19 146 ILE A O 1
ATOM 1125 N N . GLY A 1 147 ? 7.732 -3.235 -3.967 1.00 92.94 147 GLY A N 1
ATOM 1126 C CA . GLY A 1 147 ? 8.009 -2.016 -4.731 1.00 92.94 147 GLY A CA 1
ATOM 1127 C C . GLY A 1 147 ? 9.471 -1.575 -4.625 1.00 92.94 147 GLY A C 1
ATOM 1128 O O . GLY A 1 147 ? 10.087 -1.254 -5.638 1.00 92.94 147 GLY A O 1
ATOM 1129 N N . THR A 1 148 ? 10.067 -1.637 -3.428 1.00 93.81 148 THR A N 1
ATOM 1130 C CA . THR A 1 148 ? 11.493 -1.313 -3.233 1.00 93.81 148 THR A CA 1
ATOM 1131 C C . THR A 1 148 ? 12.431 -2.309 -3.908 1.00 93.81 148 THR A C 1
ATOM 1133 O O . THR A 1 148 ? 13.446 -1.900 -4.463 1.00 93.81 148 THR A O 1
ATOM 1136 N N . VAL A 1 149 ? 12.082 -3.599 -3.930 1.00 93.00 149 VAL A N 1
ATOM 1137 C CA . VAL A 1 149 ? 12.849 -4.627 -4.644 1.00 93.00 149 VAL A CA 1
ATOM 1138 C C . VAL A 1 149 ? 12.749 -4.413 -6.152 1.00 93.00 149 VAL A C 1
ATOM 1140 O O . VAL A 1 149 ? 13.773 -4.378 -6.821 1.00 93.00 149 VAL A O 1
ATOM 1143 N N . VAL A 1 150 ? 11.549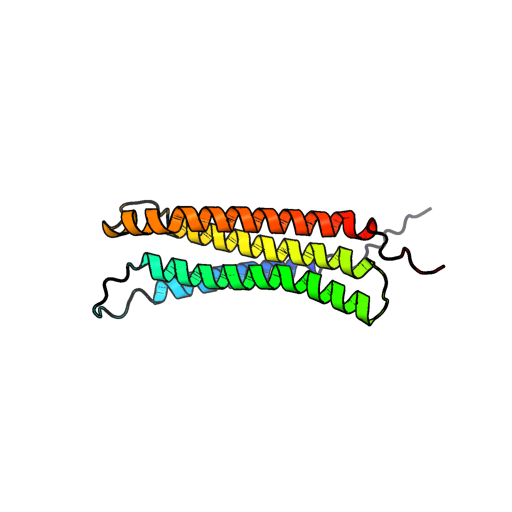 -4.192 -6.696 1.00 89.88 150 VAL A N 1
ATOM 1144 C CA . VAL A 1 150 ? 11.353 -3.887 -8.126 1.00 89.88 150 VAL A CA 1
ATOM 1145 C C . VAL A 1 150 ? 12.095 -2.611 -8.523 1.00 89.88 150 VAL A C 1
ATOM 1147 O O . VAL A 1 150 ? 12.668 -2.541 -9.605 1.00 89.88 150 VAL A O 1
ATOM 1150 N N . TRP A 1 151 ? 12.127 -1.611 -7.644 1.00 92.94 151 TRP A N 1
ATOM 1151 C CA . TRP A 1 151 ? 12.879 -0.383 -7.875 1.00 92.94 151 TRP A CA 1
ATOM 1152 C C . TRP A 1 151 ? 14.396 -0.615 -7.883 1.00 92.94 151 TRP A C 1
ATOM 1154 O O . TRP A 1 151 ? 15.067 -0.183 -8.816 1.00 92.94 151 TRP A O 1
ATOM 1164 N N . GLY A 1 152 ? 14.933 -1.316 -6.878 1.00 89.88 152 GLY A N 1
ATOM 1165 C CA . GLY A 1 152 ? 16.374 -1.544 -6.735 1.00 89.88 152 GLY A CA 1
ATOM 1166 C C . GLY A 1 152 ? 16.948 -2.568 -7.717 1.00 89.88 152 GLY A C 1
ATOM 1167 O O . GLY A 1 152 ? 18.080 -2.419 -8.164 1.00 89.88 152 GLY A O 1
ATOM 1168 N N . PHE A 1 153 ? 16.167 -3.585 -8.081 1.00 88.62 153 PHE A N 1
ATOM 1169 C CA . PHE A 1 153 ? 16.579 -4.668 -8.979 1.00 88.62 153 PHE A CA 1
ATOM 1170 C C . PHE A 1 153 ? 15.996 -4.546 -10.389 1.00 88.62 153 PHE A C 1
ATOM 1172 O O . PHE A 1 153 ? 16.260 -5.405 -11.224 1.00 88.62 153 PHE A O 1
ATOM 1179 N N . GLY A 1 154 ? 15.223 -3.500 -10.691 1.00 83.19 154 GLY A N 1
ATOM 1180 C CA . GLY A 1 154 ? 14.586 -3.339 -12.002 1.00 83.19 154 GLY A CA 1
ATOM 1181 C C . GLY A 1 154 ? 15.574 -3.274 -13.171 1.00 83.19 154 GLY A C 1
ATOM 1182 O O . GLY A 1 154 ? 15.221 -3.664 -14.278 1.00 83.19 154 GLY A O 1
ATOM 1183 N N . ASP A 1 155 ? 16.811 -2.842 -12.918 1.00 79.12 155 ASP A N 1
ATOM 1184 C CA . ASP A 1 155 ? 17.894 -2.807 -13.913 1.00 79.12 155 ASP A CA 1
ATOM 1185 C C . ASP A 1 155 ? 18.548 -4.185 -14.141 1.00 79.12 155 ASP A C 1
ATOM 1187 O O . ASP A 1 155 ? 19.110 -4.460 -15.195 1.00 79.12 155 ASP A O 1
ATOM 1191 N N . LEU A 1 156 ? 18.432 -5.088 -13.160 1.00 77.44 156 LEU A N 1
ATOM 1192 C CA . LEU A 1 156 ? 19.018 -6.432 -13.183 1.00 77.44 156 LEU A CA 1
ATOM 1193 C C . LEU A 1 156 ? 18.115 -7.474 -13.846 1.00 77.44 156 LEU A C 1
ATOM 1195 O O . LEU A 1 156 ? 18.541 -8.614 -13.999 1.00 77.44 156 LEU A O 1
ATOM 1199 N N . ILE A 1 157 ? 16.877 -7.128 -14.210 1.00 72.31 157 ILE A N 1
ATOM 1200 C CA . ILE A 1 157 ? 15.964 -8.044 -14.898 1.00 72.31 157 ILE A CA 1
ATOM 1201 C C . ILE A 1 157 ? 16.282 -7.974 -16.399 1.00 72.31 157 ILE A C 1
ATOM 1203 O O . ILE A 1 157 ? 15.926 -6.978 -17.037 1.00 72.31 157 ILE A O 1
ATOM 1207 N N . PRO A 1 158 ? 16.920 -9.001 -17.002 1.00 63.25 158 PRO A N 1
ATOM 1208 C CA . PRO A 1 158 ? 17.154 -9.030 -18.438 1.00 63.25 158 PRO A CA 1
ATOM 1209 C C . PRO A 1 158 ? 15.823 -9.283 -19.151 1.00 63.25 158 PRO A C 1
ATOM 1211 O O . PRO A 1 158 ? 15.460 -10.413 -19.478 1.00 63.25 158 PRO A O 1
ATOM 1214 N N . VAL A 1 159 ? 15.063 -8.219 -19.400 1.00 64.06 159 VAL A N 1
ATOM 1215 C CA . VAL A 1 159 ? 13.897 -8.255 -20.287 1.00 64.06 159 VAL A CA 1
ATOM 1216 C C . VAL A 1 159 ? 14.431 -8.264 -21.724 1.00 64.06 159 VAL A C 1
ATOM 1218 O O . VAL A 1 159 ? 14.457 -7.236 -22.388 1.00 64.06 159 VAL A O 1
ATOM 1221 N N . GLY A 1 160 ? 14.992 -9.395 -22.170 1.00 56.69 160 GLY A N 1
ATOM 1222 C CA . GLY A 1 160 ? 15.723 -9.411 -23.443 1.00 56.69 160 GLY A CA 1
ATOM 1223 C C . GLY A 1 160 ? 16.363 -10.724 -23.896 1.00 56.69 160 GLY A C 1
ATOM 1224 O O . GLY A 1 160 ? 17.279 -10.674 -24.707 1.00 56.69 160 GLY A O 1
ATOM 1225 N N . VAL A 1 161 ? 15.912 -11.901 -23.449 1.00 52.56 161 VAL A N 1
ATOM 1226 C CA . VAL A 1 161 ? 16.475 -13.196 -23.914 1.00 52.56 161 VAL A CA 1
ATOM 1227 C C . VAL A 1 161 ? 15.932 -13.616 -25.300 1.00 52.56 161 VAL A C 1
ATOM 1229 O O . VAL A 1 161 ? 15.716 -14.792 -25.558 1.00 52.56 161 VAL A O 1
ATOM 1232 N N . GLY A 1 162 ? 15.652 -12.670 -26.201 1.00 53.06 162 GLY A N 1
ATOM 1233 C CA . GLY A 1 162 ? 14.918 -12.959 -27.442 1.00 53.06 162 GLY A CA 1
ATOM 1234 C C . GLY A 1 162 ? 15.229 -12.072 -28.644 1.00 53.06 162 GLY A C 1
ATOM 1235 O O . GLY A 1 162 ? 14.376 -11.941 -29.512 1.00 53.06 162 GLY A O 1
ATOM 1236 N N . GLN A 1 163 ? 16.408 -11.452 -28.706 1.00 49.12 163 GLN A N 1
ATOM 1237 C CA . GLN A 1 163 ? 16.922 -10.887 -29.960 1.00 49.12 163 GLN A CA 1
ATOM 1238 C C . GLN A 1 163 ? 18.236 -11.586 -30.316 1.00 49.12 163 GLN A C 1
ATOM 1240 O O . GLN A 1 163 ? 19.320 -11.066 -30.066 1.00 49.12 163 GLN A O 1
ATOM 1245 N N . ALA A 1 164 ? 18.100 -12.807 -30.830 1.00 48.88 164 ALA A N 1
ATOM 1246 C CA . ALA A 1 164 ? 19.109 -13.512 -31.611 1.00 48.88 164 ALA A CA 1
ATOM 1247 C C . ALA A 1 164 ? 18.512 -13.789 -32.993 1.00 48.88 164 ALA A C 1
ATOM 1249 O O . ALA A 1 164 ? 17.295 -14.092 -33.036 1.00 48.88 164 ALA A O 1
#

Sequence (164 aa):
MAFSMHAPPSVAGCGMVAIWFWMGYYDVRENLSDRTGVTMGNTEQCHYEVDILKHRRFYIFYAVLAVTIPVAALVMVWATNSQSMWIARSGALMACVAFLAHLSAGAMTKVLSPGGMVGMTYSATRAKYIGKIKRYDKIAIAVVIIGTVVWGFGDLIPVGVGQA